Protein AF-A0A972XYQ8-F1 (afdb_monomer)

pLDDT: mean 92.04, std 10.45, range [53.09, 98.31]

Solvent-accessible surface area (backbone atoms only — not comparable to full-atom values): 3860 Å² total; per-residue (Å²): 128,63,76,71,71,28,48,56,24,46,57,49,21,53,50,33,49,53,55,37,51,57,47,48,53,52,41,55,58,58,66,73,45,87,86,41,78,65,53,52,52,52,44,52,52,48,50,54,50,38,52,57,33,50,53,53,21,49,53,24,42,52,51,20,53,53,47,57,68,66,66,115

Mean predicted aligned error: 4.5 Å

Nearest PDB structures (foldseek):
  1i49-assembly1_B  TM=7.407E-01  e=1.403E+00  Homo sapiens
  5j73-assembly1_A  TM=6.714E-01  e=2.050E+00  synthetic construct
  5ofa-assembly1_B  TM=7.431E-01  e=2.640E+00  Homo sapiens
  6wg3-assembly1_D  TM=9.194E-01  e=8.777E+00  Ho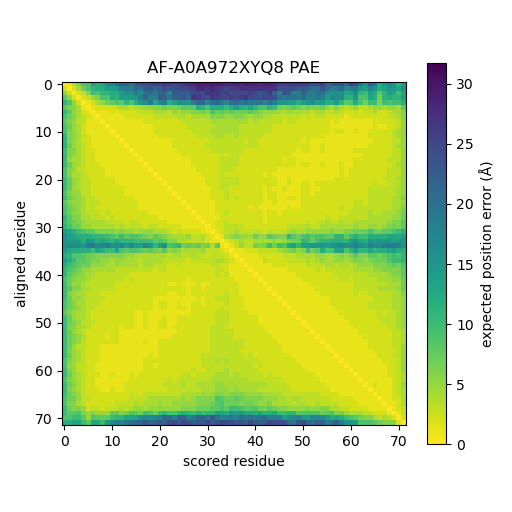mo sapiens
  5j73-assembly2_C  TM=5.670E-01  e=2.478E+00  synthetic construct

Secondary structure (DSSP, 8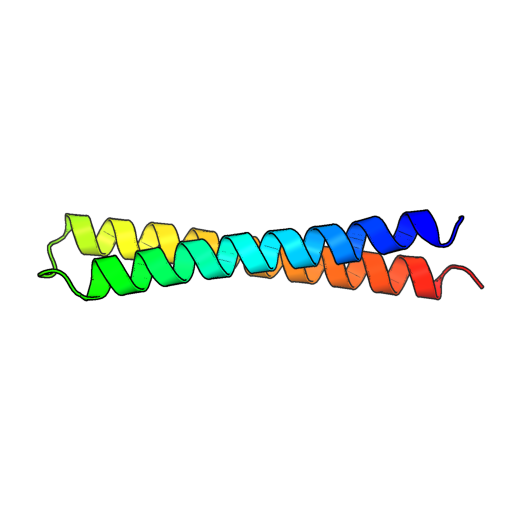-state):
--THHHHHHHHHHHHHHHHHHHHHHHHHHHHHS---HHHHHHHHHHHHHHHHHHHHHHHHHHHHHHHHHTT-

Foldseek 3Di:
DDLVVLVVLVVLLVVLVVVLVVLVVVLVVLVPDPDDPVSVVSSVVSVVVSVVSNVSSVVSVVSSVVVVVPPD

Radius of gyration: 16.54 Å; Cα contacts (8 Å, |Δi|>4): 50; chains: 1; bounding box: 38×13×46 Å

Structure (mmCIF, N/CA/C/O backbone):
data_AF-A0A972XYQ8-F1
#
_entry.id   AF-A0A972XYQ8-F1
#
loop_
_atom_site.group_PDB
_atom_site.id
_atom_site.type_symbol
_atom_site.label_atom_id
_atom_site.label_alt_id
_atom_site.label_comp_id
_atom_site.label_asym_id
_atom_site.label_entity_id
_atom_site.label_seq_id
_atom_site.pdbx_PDB_ins_code
_atom_site.Cartn_x
_atom_site.Cartn_y
_atom_site.Cartn_z
_atom_site.occupancy
_atom_site.B_iso_or_equiv
_atom_site.auth_seq_id
_atom_site.auth_comp_id
_atom_site.auth_asym_id
_atom_site.auth_atom_id
_atom_site.pdbx_PDB_model_num
ATOM 1 N N . MET A 1 1 ? 21.755 -1.868 -20.646 1.00 53.09 1 MET A N 1
ATOM 2 C CA . MET A 1 1 ? 20.713 -2.449 -19.774 1.00 53.09 1 MET A CA 1
ATOM 3 C C . MET A 1 1 ? 19.535 -2.779 -20.666 1.00 53.09 1 MET A C 1
ATOM 5 O O . MET A 1 1 ? 19.176 -1.925 -21.466 1.00 53.09 1 MET A O 1
ATOM 9 N N . ASP A 1 2 ? 19.007 -4.000 -20.608 1.00 57.88 2 ASP A N 1
ATOM 10 C CA . ASP A 1 2 ? 17.841 -4.378 -21.412 1.00 57.88 2 ASP A CA 1
ATOM 11 C C . ASP A 1 2 ? 16.581 -3.699 -20.864 1.00 57.88 2 ASP A C 1
ATOM 13 O O . ASP A 1 2 ? 16.406 -3.585 -19.653 1.00 57.88 2 ASP A O 1
ATOM 17 N N . ASN A 1 3 ? 15.656 -3.304 -21.741 1.00 59.31 3 ASN A N 1
ATOM 18 C CA . ASN A 1 3 ? 14.401 -2.631 -21.372 1.00 59.31 3 ASN A CA 1
ATOM 19 C C . ASN A 1 3 ? 13.557 -3.426 -20.340 1.00 59.31 3 ASN A C 1
ATOM 21 O O . ASN A 1 3 ? 12.828 -2.861 -19.526 1.00 59.31 3 ASN A O 1
ATOM 25 N N . LYS A 1 4 ? 13.740 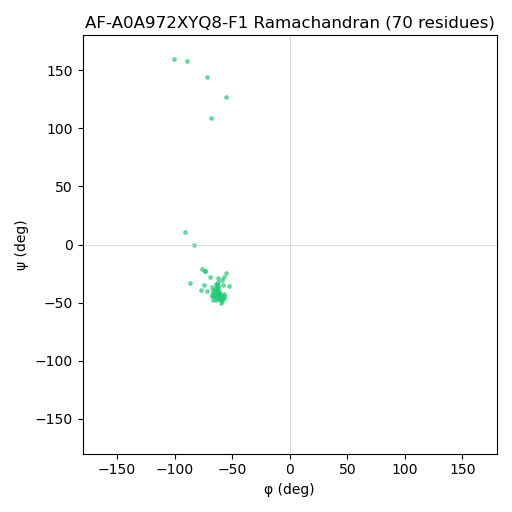-4.755 -20.292 1.00 62.84 4 LYS A N 1
ATOM 26 C CA . LYS A 1 4 ? 13.147 -5.648 -19.281 1.00 62.84 4 LYS A CA 1
ATOM 27 C C . LYS A 1 4 ? 13.600 -5.355 -17.847 1.00 62.84 4 LYS A C 1
ATOM 29 O O . LYS A 1 4 ? 12.831 -5.603 -16.922 1.00 62.84 4 LYS A O 1
ATOM 34 N N . ASP A 1 5 ? 14.804 -4.820 -17.652 1.00 77.38 5 ASP A N 1
ATOM 35 C CA . ASP A 1 5 ? 15.324 -4.524 -16.316 1.00 77.38 5 ASP A CA 1
ATOM 36 C C . ASP A 1 5 ? 14.665 -3.301 -15.684 1.00 77.38 5 ASP A C 1
ATOM 38 O O . ASP A 1 5 ? 14.670 -3.197 -14.459 1.00 77.38 5 ASP A O 1
ATOM 42 N N . CYS A 1 6 ? 14.087 -2.394 -16.477 1.00 86.06 6 CYS A N 1
ATOM 43 C CA . CYS A 1 6 ? 13.388 -1.231 -15.933 1.00 86.06 6 CYS A CA 1
ATOM 44 C C . CYS A 1 6 ? 11.925 -1.534 -15.597 1.00 86.06 6 CYS A C 1
ATOM 46 O O . CYS A 1 6 ? 11.420 -1.033 -14.593 1.00 86.06 6 CYS A O 1
ATOM 48 N N . ASN A 1 7 ? 11.268 -2.416 -16.359 1.00 90.06 7 ASN A N 1
ATOM 49 C CA . ASN A 1 7 ? 9.873 -2.802 -16.109 1.00 90.06 7 ASN A CA 1
ATOM 50 C C . ASN A 1 7 ? 9.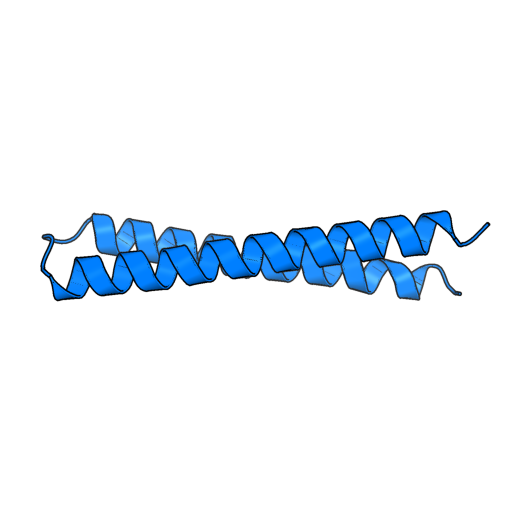653 -3.408 -14.720 1.00 90.06 7 ASN A C 1
ATOM 52 O O . ASN A 1 7 ? 8.622 -3.157 -14.108 1.00 90.06 7 ASN A O 1
ATOM 56 N N . LYS A 1 8 ? 10.657 -4.094 -14.158 1.00 93.75 8 LYS A N 1
ATOM 57 C CA . LYS A 1 8 ? 10.577 -4.647 -12.796 1.00 93.75 8 LYS A CA 1
ATOM 58 C C . LYS A 1 8 ? 10.273 -3.590 -11.723 1.00 93.75 8 LYS A C 1
ATOM 60 O O . LYS A 1 8 ? 9.744 -3.935 -10.672 1.00 93.75 8 LYS A O 1
ATOM 65 N N . TYR A 1 9 ? 10.653 -2.328 -11.946 1.00 95.06 9 TYR A N 1
ATOM 66 C CA . TYR A 1 9 ? 10.391 -1.240 -11.007 1.00 95.06 9 TYR A CA 1
ATOM 67 C C . TYR A 1 9 ? 8.937 -0.774 -11.083 1.00 95.06 9 TYR A C 1
ATOM 69 O O . TYR A 1 9 ? 8.320 -0.557 -10.044 1.00 95.06 9 TYR A O 1
ATOM 77 N N . PHE A 1 10 ? 8.370 -0.708 -12.288 1.00 95.19 10 PHE A N 1
ATOM 78 C CA . PHE A 1 10 ? 6.948 -0.426 -12.482 1.00 95.19 10 PHE A CA 1
ATOM 79 C C . PHE A 1 10 ? 6.079 -1.577 -11.956 1.00 95.19 10 PHE A C 1
ATOM 81 O O . PHE A 1 10 ? 5.178 -1.327 -11.166 1.00 95.19 10 PHE A O 1
ATOM 88 N N . ASP A 1 11 ? 6.443 -2.836 -12.232 1.00 96.25 11 ASP A N 1
ATOM 89 C CA . ASP A 1 11 ? 5.766 -4.009 -11.653 1.00 96.25 11 ASP A CA 1
ATOM 90 C C . ASP A 1 11 ? 5.800 -3.991 -10.114 1.00 96.25 11 ASP A C 1
ATOM 92 O O . ASP A 1 11 ? 4.873 -4.446 -9.442 1.00 96.25 11 ASP A O 1
ATOM 96 N N . LYS A 1 12 ? 6.894 -3.490 -9.527 1.00 96.38 12 LYS A N 1
ATOM 97 C CA . LYS A 1 12 ? 7.032 -3.342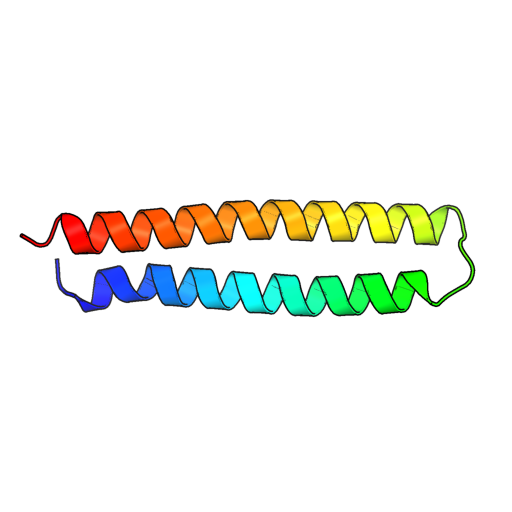 -8.075 1.00 96.38 12 LYS A CA 1
ATOM 98 C C . LYS A 1 12 ? 6.143 -2.217 -7.537 1.00 96.38 12 LYS A C 1
ATOM 100 O O . LYS A 1 12 ? 5.541 -2.398 -6.485 1.00 96.38 12 LYS A O 1
ATOM 105 N N . ALA A 1 13 ? 6.041 -1.098 -8.251 1.00 97.69 13 ALA A N 1
ATOM 106 C CA . ALA A 1 13 ? 5.133 -0.010 -7.904 1.00 97.69 13 ALA A CA 1
ATOM 107 C C . ALA A 1 13 ? 3.659 -0.450 -7.960 1.00 97.69 13 ALA A C 1
ATOM 109 O O . ALA A 1 13 ? 2.899 -0.120 -7.054 1.00 97.69 13 ALA A O 1
ATOM 110 N N . ASP A 1 14 ? 3.276 -1.248 -8.959 1.00 98.00 14 ASP A N 1
ATOM 111 C CA . ASP A 1 14 ? 1.920 -1.800 -9.067 1.00 98.00 14 ASP A CA 1
ATOM 112 C C . ASP A 1 14 ? 1.598 -2.752 -7.910 1.00 98.00 14 ASP A C 1
ATOM 114 O O . ASP A 1 14 ? 0.513 -2.695 -7.339 1.00 98.00 14 ASP A O 1
ATOM 118 N N . ARG A 1 15 ? 2.557 -3.590 -7.493 1.00 98.12 15 ARG A N 1
ATOM 119 C CA . ARG A 1 15 ? 2.387 -4.435 -6.297 1.00 98.12 15 ARG A CA 1
ATOM 120 C C . ARG A 1 15 ? 2.163 -3.606 -5.039 1.00 98.12 15 ARG A C 1
ATOM 122 O O . ARG A 1 15 ? 1.253 -3.912 -4.283 1.00 98.12 15 ARG A O 1
ATOM 129 N N . PHE A 1 16 ? 2.952 -2.550 -4.843 1.00 98.19 16 PHE A N 1
ATOM 130 C CA . PHE A 1 16 ? 2.754 -1.656 -3.706 1.00 98.19 16 PHE A CA 1
ATOM 131 C C . PHE A 1 16 ? 1.407 -0.936 -3.759 1.00 98.19 16 PHE A C 1
ATOM 133 O O . PHE A 1 16 ? 0.809 -0.736 -2.710 1.00 98.19 16 PHE A O 1
ATOM 140 N N . GLN A 1 17 ? 0.903 -0.583 -4.946 1.00 98.25 17 GLN A N 1
ATOM 141 C CA . GLN A 1 17 ? -0.448 -0.033 -5.067 1.00 98.25 17 GLN A CA 1
ATOM 142 C C . GLN A 1 17 ? -1.511 -1.040 -4.620 1.00 98.25 17 GLN A C 1
ATOM 144 O O . GLN A 1 17 ? -2.371 -0.671 -3.831 1.00 98.25 17 GLN A O 1
ATOM 149 N N . ASN A 1 18 ? -1.422 -2.296 -5.061 1.00 98.25 18 ASN A N 1
ATOM 150 C CA . ASN A 1 18 ? -2.372 -3.327 -4.634 1.00 98.25 18 ASN A CA 1
ATOM 151 C C . ASN A 1 18 ? -2.328 -3.535 -3.111 1.00 98.25 18 ASN A C 1
ATOM 153 O O . ASN A 1 18 ? -3.372 -3.599 -2.474 1.00 98.25 18 ASN A O 1
ATOM 157 N N . ASP A 1 19 ? -1.130 -3.567 -2.516 1.00 98.19 19 ASP A N 1
ATOM 158 C CA . ASP A 1 19 ? -0.983 -3.685 -1.060 1.00 98.19 19 ASP A CA 1
ATOM 159 C C . ASP A 1 19 ? -1.617 -2.480 -0.324 1.00 98.19 19 ASP A C 1
ATOM 161 O O . ASP A 1 19 ? -2.219 -2.645 0.737 1.00 98.19 19 ASP A O 1
ATOM 165 N N . ILE A 1 20 ? -1.504 -1.262 -0.874 1.00 98.31 20 ILE A N 1
ATOM 166 C CA . ILE A 1 20 ? -2.151 -0.052 -0.329 1.00 98.31 20 ILE A CA 1
ATOM 167 C C . ILE A 1 20 ? -3.675 -0.152 -0.427 1.00 98.31 20 ILE A C 1
ATOM 169 O O . ILE A 1 20 ? -4.364 0.211 0.528 1.00 98.31 20 ILE A O 1
ATOM 173 N N . ASP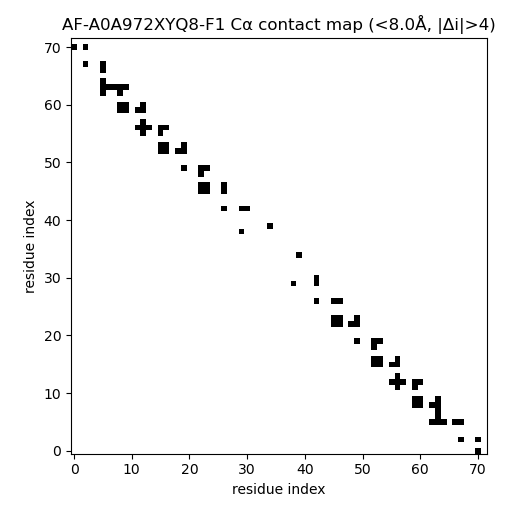 A 1 21 ? -4.200 -0.624 -1.557 1.00 98.25 21 ASP A N 1
ATOM 174 C CA . ASP A 1 21 ? -5.642 -0.767 -1.773 1.00 98.25 21 ASP A CA 1
ATOM 175 C C . ASP A 1 21 ? -6.239 -1.772 -0.771 1.00 98.25 21 ASP A C 1
ATOM 177 O O . ASP A 1 21 ? -7.210 -1.445 -0.084 1.00 98.25 21 ASP A O 1
ATOM 181 N N . ASP A 1 22 ? -5.584 -2.922 -0.576 1.00 97.88 22 ASP A N 1
ATOM 182 C CA . ASP A 1 22 ? -5.979 -3.942 0.406 1.00 97.88 22 ASP A CA 1
ATOM 183 C C . ASP A 1 22 ? -5.972 -3.398 1.850 1.00 97.88 22 ASP A C 1
ATOM 185 O O . ASP A 1 22 ? -6.873 -3.663 2.654 1.00 97.88 22 ASP A O 1
ATOM 189 N N . LEU A 1 23 ? -4.942 -2.627 2.221 1.00 97.62 23 LEU A N 1
ATOM 190 C CA . LEU A 1 23 ? -4.871 -2.007 3.547 1.00 97.62 23 LEU A CA 1
ATOM 191 C C . LEU A 1 23 ? -5.938 -0.926 3.731 1.00 97.62 23 LEU A C 1
ATOM 193 O O . LEU A 1 23 ? -6.495 -0.802 4.825 1.00 97.62 23 LEU A O 1
ATOM 197 N N . THR A 1 24 ? -6.233 -0.166 2.678 1.00 97.31 24 THR A N 1
ATOM 198 C CA . THR A 1 24 ? -7.257 0.882 2.689 1.00 97.31 24 THR A CA 1
ATOM 199 C C . THR A 1 24 ? -8.640 0.281 2.905 1.00 97.31 24 THR A C 1
ATOM 201 O O . THR A 1 24 ? -9.355 0.747 3.791 1.00 97.31 24 THR A O 1
ATOM 204 N N . GLU A 1 25 ? -8.973 -0.812 2.213 1.00 97.69 25 GLU A N 1
ATOM 205 C CA . GLU A 1 25 ? -10.217 -1.561 2.442 1.00 97.69 25 GLU A CA 1
ATOM 206 C C . GLU A 1 25 ? -10.319 -2.023 3.907 1.00 97.69 25 GLU A C 1
ATOM 208 O O . GLU A 1 25 ? -11.325 -1.799 4.584 1.00 97.69 25 GLU A O 1
ATOM 213 N N . ARG A 1 26 ? -9.224 -2.549 4.473 1.00 96.69 26 ARG A N 1
ATOM 214 C CA . ARG A 1 26 ? -9.176 -2.935 5.895 1.00 96.69 26 ARG A CA 1
ATOM 215 C C . ARG A 1 26 ? -9.373 -1.765 6.857 1.00 96.69 26 ARG A C 1
ATOM 217 O O . ARG A 1 26 ? -9.950 -1.946 7.932 1.00 96.69 26 ARG A O 1
ATOM 224 N N . ILE A 1 27 ? -8.860 -0.581 6.526 1.00 96.44 27 ILE A N 1
ATOM 225 C CA . ILE A 1 27 ? -9.070 0.631 7.325 1.00 96.44 27 ILE A CA 1
ATOM 226 C C . ILE A 1 27 ? -10.542 1.042 7.266 1.00 96.44 27 ILE A C 1
ATOM 228 O O . ILE A 1 27 ? -11.114 1.361 8.309 1.00 96.44 27 ILE A O 1
ATOM 232 N N . GLU A 1 28 ? -11.161 1.017 6.087 1.00 96.06 28 GLU A N 1
ATOM 233 C CA . GLU A 1 28 ? -12.580 1.337 5.903 1.00 96.06 28 GLU A CA 1
ATOM 234 C C . GLU A 1 28 ? -13.478 0.396 6.714 1.00 96.06 28 GLU A C 1
ATOM 236 O O . GLU A 1 28 ? -14.344 0.863 7.466 1.00 96.06 28 GLU A O 1
ATOM 241 N N . ASP A 1 29 ? -13.190 -0.906 6.681 1.00 95.44 29 ASP A N 1
ATOM 242 C CA . ASP A 1 29 ? -13.866 -1.911 7.503 1.00 95.44 29 ASP A CA 1
ATOM 243 C C . ASP A 1 29 ? -13.749 -1.595 9.000 1.00 95.44 29 ASP A C 1
ATOM 245 O O . ASP A 1 29 ? -14.744 -1.603 9.733 1.00 95.44 29 ASP A O 1
ATOM 249 N N . LEU A 1 30 ? -12.548 -1.251 9.476 1.00 94.12 30 LEU A N 1
ATOM 250 C CA . LEU A 1 30 ? -12.322 -0.886 10.878 1.00 94.12 30 LEU A CA 1
ATOM 251 C C . LEU A 1 30 ? -12.963 0.452 11.262 1.00 94.12 30 LEU A C 1
ATOM 253 O O . LEU A 1 30 ? -13.316 0.654 12.426 1.00 94.12 30 LEU A O 1
ATOM 257 N N . MET A 1 31 ? -13.136 1.374 10.317 1.00 92.25 31 MET A N 1
ATOM 258 C CA . MET A 1 31 ? -13.866 2.619 10.553 1.00 92.25 31 MET A CA 1
ATOM 259 C C . MET A 1 31 ? -15.381 2.404 10.647 1.00 92.25 31 MET A C 1
ATOM 261 O O . MET A 1 31 ? -16.058 3.231 11.264 1.00 92.25 31 MET A O 1
ATOM 265 N N . SER A 1 32 ? -15.905 1.312 10.078 1.00 92.12 32 SER A N 1
ATOM 266 C CA . SER A 1 32 ? -17.329 0.956 10.138 1.00 92.12 32 SER A CA 1
ATOM 267 C C . SER A 1 32 ? -17.768 0.381 11.495 1.00 92.12 32 SER A C 1
ATOM 269 O O . SER A 1 32 ? -18.952 0.439 11.841 1.00 92.12 32 SER A O 1
ATOM 271 N N . VAL A 1 33 ? -16.830 -0.138 12.298 1.00 89.38 33 VAL A N 1
ATOM 272 C CA . VAL A 1 33 ? -17.113 -0.696 13.630 1.00 89.38 33 VAL A CA 1
ATOM 273 C C . VAL A 1 33 ? -17.030 0.368 14.741 1.00 89.38 33 VAL A C 1
ATOM 275 O O . VAL A 1 33 ? -16.364 1.395 14.584 1.00 89.38 33 VAL A O 1
ATOM 278 N N . PRO A 1 34 ? -17.680 0.158 15.907 1.00 87.44 34 PRO A N 1
ATOM 279 C CA . PRO A 1 34 ? -17.595 1.090 17.029 1.00 87.44 34 PRO A CA 1
ATOM 280 C C . PRO A 1 34 ? -16.148 1.358 17.456 1.00 87.44 34 PRO A C 1
ATOM 282 O O . PRO A 1 34 ? -15.383 0.437 17.750 1.00 87.44 34 PRO A O 1
ATOM 285 N N . LYS A 1 35 ? -15.780 2.640 17.528 1.00 86.19 35 LYS A N 1
ATOM 286 C CA . LYS A 1 35 ? -14.410 3.062 17.832 1.00 86.19 35 LYS A CA 1
ATOM 287 C C . LYS A 1 35 ? -14.048 2.735 19.277 1.00 86.19 35 LYS A C 1
ATOM 289 O O . LYS A 1 35 ? -14.513 3.388 20.210 1.00 86.19 35 LYS A O 1
ATOM 294 N N . SER A 1 36 ? -13.175 1.748 19.446 1.00 93.00 36 SER A N 1
ATOM 295 C CA . SER A 1 36 ? -12.473 1.484 20.701 1.00 93.00 36 SER A CA 1
ATOM 296 C C . SER A 1 36 ? -11.040 2.035 20.635 1.00 93.00 36 SER A C 1
ATOM 298 O O . SER A 1 36 ? -10.508 2.217 19.536 1.00 93.00 36 SER A O 1
ATOM 300 N N . PRO A 1 37 ? -10.365 2.275 21.776 1.00 91.44 37 PRO A N 1
ATOM 301 C CA . PRO A 1 37 ? -8.945 2.634 21.780 1.00 91.44 37 PRO A CA 1
ATOM 302 C C . PRO A 1 37 ? -8.073 1.637 21.002 1.00 91.44 37 PRO A C 1
ATOM 304 O O . PRO A 1 37 ? -7.145 2.045 20.310 1.00 91.44 37 PRO A O 1
ATOM 307 N N . THR A 1 38 ? -8.413 0.346 21.058 1.00 92.25 38 THR A N 1
ATOM 308 C CA . THR A 1 38 ? -7.738 -0.714 20.299 1.00 92.25 38 THR A CA 1
ATOM 309 C C . THR A 1 38 ? -7.967 -0.563 18.798 1.00 92.25 38 THR A C 1
ATOM 311 O O . THR A 1 38 ? -7.005 -0.579 18.037 1.00 92.25 38 THR A O 1
ATOM 314 N N . THR A 1 39 ? -9.212 -0.345 18.371 1.00 92.88 39 THR A N 1
ATOM 315 C CA . THR A 1 39 ? -9.560 -0.129 16.957 1.00 92.88 39 THR A CA 1
ATOM 316 C C . THR A 1 39 ? -8.863 1.115 16.402 1.00 92.88 39 THR A C 1
ATOM 318 O O . THR A 1 39 ? -8.311 1.079 15.311 1.00 92.88 39 THR A O 1
ATOM 321 N N . ASN A 1 40 ? -8.811 2.205 17.174 1.00 94.06 40 ASN A N 1
ATOM 322 C CA . ASN A 1 40 ? -8.116 3.428 16.768 1.00 94.06 40 ASN A CA 1
ATOM 323 C C . ASN A 1 40 ? -6.601 3.216 16.621 1.00 94.06 40 ASN A C 1
ATOM 325 O O . ASN A 1 40 ? -5.998 3.758 15.699 1.00 94.06 40 ASN A O 1
ATOM 329 N N . ALA A 1 41 ? -5.986 2.427 17.509 1.00 95.44 41 ALA A N 1
ATOM 330 C CA . ALA A 1 41 ? -4.575 2.071 17.390 1.00 95.44 41 ALA A CA 1
ATOM 331 C C . ALA A 1 41 ? -4.307 1.213 16.142 1.00 95.44 41 ALA A C 1
ATOM 333 O O . ALA A 1 41 ? -3.332 1.463 15.443 1.00 95.44 41 ALA A O 1
ATOM 334 N N . GLN A 1 42 ? -5.193 0.261 15.829 1.00 96.00 42 GLN A N 1
ATOM 335 C CA . GLN A 1 42 ? -5.100 -0.556 14.613 1.00 96.00 42 GLN A CA 1
ATOM 336 C C . GLN A 1 42 ? -5.251 0.280 13.341 1.00 96.00 42 GLN A C 1
ATOM 338 O O . GLN A 1 42 ? -4.466 0.119 12.418 1.00 96.00 42 GLN A O 1
ATOM 343 N N . ILE A 1 43 ? -6.224 1.195 13.300 1.00 96.31 43 ILE A N 1
ATOM 344 C CA . ILE A 1 43 ? -6.406 2.106 12.161 1.00 96.31 43 ILE A CA 1
ATOM 345 C C . ILE A 1 43 ? -5.145 2.943 11.947 1.00 96.31 43 ILE A C 1
ATOM 347 O O . ILE A 1 43 ? -4.669 3.041 10.822 1.00 96.31 43 ILE A O 1
ATOM 351 N N . LYS A 1 44 ? -4.576 3.504 13.022 1.00 96.62 44 LYS A N 1
ATOM 352 C CA . LYS A 1 44 ? -3.350 4.301 12.934 1.00 96.62 44 LYS A CA 1
ATOM 353 C C . LYS A 1 44 ? -2.167 3.484 12.403 1.00 96.62 44 LYS A C 1
ATOM 355 O O . LYS A 1 44 ? -1.430 3.976 11.561 1.00 96.62 44 LYS A O 1
ATOM 360 N N . ASP A 1 45 ? -1.998 2.257 12.890 1.00 97.69 45 ASP A N 1
ATOM 361 C CA . ASP A 1 45 ? -0.929 1.357 12.443 1.00 97.69 45 ASP A CA 1
ATOM 362 C C . ASP A 1 45 ? -1.066 1.000 10.954 1.00 97.69 45 ASP A C 1
ATOM 364 O O . ASP A 1 45 ? -0.092 1.045 10.209 1.00 97.69 45 ASP A O 1
ATOM 368 N N . LEU A 1 46 ? -2.287 0.722 10.489 1.00 97.69 46 LEU A N 1
ATOM 369 C CA . LEU A 1 46 ? -2.546 0.452 9.073 1.00 97.69 46 LEU A CA 1
ATOM 370 C C . LEU A 1 46 ? -2.323 1.693 8.200 1.00 97.69 46 LEU A C 1
ATOM 372 O O . LEU A 1 46 ? -1.766 1.571 7.115 1.00 97.69 46 LEU A O 1
ATOM 376 N N . GLN A 1 47 ? -2.709 2.881 8.673 1.00 97.75 47 GLN A N 1
ATOM 377 C CA . GLN A 1 47 ? -2.439 4.142 7.973 1.00 97.75 47 GLN A CA 1
ATOM 378 C C . GLN A 1 47 ? -0.934 4.380 7.818 1.00 97.75 47 GLN A C 1
ATOM 380 O O . GLN A 1 47 ? -0.477 4.696 6.726 1.00 97.75 47 GLN A O 1
ATOM 385 N N . GLU A 1 48 ? -0.154 4.146 8.877 1.00 98.19 48 GLU A N 1
ATOM 386 C CA . GLU A 1 48 ? 1.306 4.264 8.824 1.00 98.19 48 GLU A CA 1
ATOM 387 C C . GLU A 1 48 ? 1.926 3.256 7.839 1.00 98.19 48 GLU A C 1
ATOM 389 O O . GLU A 1 48 ? 2.871 3.584 7.123 1.00 98.19 48 GLU A O 1
ATOM 394 N N . GLN A 1 49 ? 1.372 2.044 7.742 1.00 98.19 49 GLN A N 1
ATOM 395 C CA . GLN A 1 49 ? 1.787 1.066 6.731 1.00 98.19 49 GLN A CA 1
ATOM 396 C C . GLN A 1 49 ? 1.442 1.514 5.301 1.00 98.19 49 GLN A C 1
ATOM 398 O O . GLN A 1 49 ? 2.282 1.354 4.412 1.00 98.19 49 GLN A O 1
ATOM 403 N N . CYS A 1 50 ? 0.259 2.098 5.072 1.00 98.06 50 CYS A N 1
ATOM 404 C CA . CYS A 1 50 ? -0.109 2.677 3.776 1.00 98.06 50 CYS A CA 1
ATOM 405 C C . CYS A 1 50 ? 0.866 3.784 3.362 1.00 98.06 50 CYS A C 1
ATOM 407 O O . CYS A 1 50 ? 1.358 3.760 2.235 1.00 98.06 50 CYS A O 1
ATOM 409 N N . ASP A 1 51 ? 1.190 4.704 4.274 1.00 98.00 51 ASP A N 1
ATOM 410 C CA . ASP A 1 51 ? 2.126 5.803 4.011 1.00 98.00 51 ASP A CA 1
ATOM 411 C C . ASP A 1 51 ? 3.516 5.261 3.630 1.00 98.00 51 ASP A C 1
ATOM 413 O O . ASP A 1 51 ? 4.087 5.638 2.608 1.00 98.00 51 ASP A O 1
ATOM 417 N N . GLN A 1 52 ? 4.028 4.273 4.374 1.00 98.31 52 GLN A N 1
ATOM 418 C CA . GLN A 1 52 ? 5.312 3.635 4.058 1.00 98.31 52 GLN A CA 1
ATOM 419 C C . GLN A 1 52 ? 5.315 2.910 2.704 1.00 98.31 52 GLN A C 1
ATOM 421 O O . GLN A 1 52 ? 6.356 2.816 2.046 1.00 98.31 52 GLN A O 1
ATOM 426 N N . LEU A 1 53 ? 4.191 2.318 2.298 1.00 97.94 53 LEU A N 1
ATOM 427 C CA . LEU A 1 53 ? 4.070 1.683 0.986 1.00 97.94 53 LEU A CA 1
ATOM 428 C C . LEU A 1 53 ? 3.954 2.721 -0.129 1.00 97.94 53 LEU A C 1
ATOM 430 O O . LEU A 1 53 ? 4.513 2.496 -1.203 1.00 97.94 53 LEU A O 1
ATOM 434 N N . ALA A 1 54 ? 3.293 3.852 0.123 1.00 98.19 54 ALA A N 1
ATOM 435 C CA . ALA A 1 54 ? 3.209 4.960 -0.820 1.00 98.19 54 ALA A CA 1
ATOM 436 C C . ALA A 1 54 ? 4.604 5.530 -1.121 1.00 98.19 54 ALA A C 1
ATOM 438 O O . ALA A 1 54 ? 4.959 5.661 -2.294 1.00 98.19 54 ALA A O 1
ATOM 439 N N . ASP A 1 55 ? 5.432 5.725 -0.091 1.00 98.31 55 ASP A N 1
ATOM 440 C CA . ASP A 1 55 ? 6.830 6.143 -0.251 1.00 98.31 55 ASP A CA 1
ATOM 441 C C . ASP A 1 55 ? 7.620 5.130 -1.099 1.00 98.31 55 ASP A C 1
ATOM 443 O O . ASP A 1 55 ? 8.268 5.480 -2.087 1.00 98.31 55 ASP A O 1
ATOM 447 N N . LYS A 1 56 ? 7.510 3.830 -0.790 1.00 97.94 56 LYS A N 1
ATOM 448 C CA . LYS A 1 56 ? 8.195 2.766 -1.553 1.00 97.94 56 LYS A CA 1
ATOM 449 C C . LYS A 1 56 ? 7.707 2.660 -2.997 1.00 97.94 56 LYS A C 1
ATOM 451 O O . LYS A 1 56 ? 8.485 2.299 -3.886 1.00 97.94 56 LYS A O 1
ATOM 456 N N . LYS A 1 57 ? 6.423 2.928 -3.239 1.00 98.00 57 LYS A N 1
ATOM 457 C CA . LYS A 1 57 ? 5.840 3.002 -4.579 1.00 98.00 57 LYS A CA 1
ATOM 458 C C . LYS A 1 57 ? 6.452 4.158 -5.354 1.00 98.00 57 LYS A C 1
ATOM 460 O O . LYS A 1 57 ? 6.879 3.949 -6.488 1.00 98.00 57 LYS A O 1
ATOM 465 N N . GLU A 1 58 ? 6.530 5.341 -4.755 1.00 97.75 58 GLU A N 1
ATOM 466 C CA . GLU A 1 58 ? 7.156 6.504 -5.378 1.00 97.75 58 GLU A CA 1
ATOM 467 C C . GLU A 1 58 ? 8.633 6.238 -5.698 1.00 97.75 58 GLU A C 1
ATOM 469 O O . GLU A 1 58 ? 9.059 6.439 -6.836 1.00 97.75 58 GLU A O 1
ATOM 474 N N . GLU A 1 59 ? 9.392 5.672 -4.757 1.00 97.56 59 GLU A N 1
ATOM 475 C CA . GLU A 1 59 ? 10.785 5.270 -4.982 1.00 97.56 59 GLU A CA 1
ATOM 476 C C . GLU A 1 59 ? 10.929 4.283 -6.151 1.00 97.56 59 GLU A C 1
ATOM 478 O O . GLU A 1 59 ? 11.839 4.411 -6.977 1.00 97.56 59 GLU A O 1
ATOM 483 N N . ALA A 1 60 ? 10.031 3.297 -6.248 1.00 96.69 60 ALA A N 1
ATOM 484 C CA . ALA A 1 60 ? 10.029 2.334 -7.342 1.00 96.69 60 ALA A CA 1
ATOM 485 C C . ALA A 1 60 ? 9.731 3.015 -8.686 1.00 96.69 60 ALA A C 1
ATOM 487 O O . ALA A 1 60 ? 10.444 2.774 -9.660 1.00 96.69 60 ALA A O 1
ATOM 488 N N . LEU A 1 61 ? 8.746 3.914 -8.743 1.00 96.25 61 LEU A N 1
ATOM 489 C CA . LEU A 1 61 ? 8.443 4.685 -9.951 1.00 96.25 61 LEU A CA 1
ATOM 490 C C . LEU A 1 61 ? 9.631 5.553 -10.381 1.00 96.25 61 LEU A C 1
ATOM 492 O O . LEU A 1 61 ? 10.023 5.513 -11.548 1.00 96.25 61 LEU A O 1
ATOM 496 N N . LEU A 1 62 ? 10.248 6.282 -9.447 1.00 96.12 62 LEU A N 1
ATOM 497 C CA . LEU A 1 62 ? 11.430 7.106 -9.712 1.00 96.12 62 LEU A CA 1
ATOM 498 C C . LEU A 1 62 ? 12.592 6.262 -10.244 1.00 96.12 62 LEU A C 1
ATOM 500 O O . LEU A 1 62 ? 13.205 6.624 -11.249 1.00 96.12 62 LEU A O 1
ATOM 504 N N . ALA A 1 63 ? 12.858 5.104 -9.634 1.00 94.19 63 ALA A N 1
ATOM 505 C CA . ALA A 1 63 ? 13.875 4.174 -10.116 1.00 94.19 63 ALA A CA 1
ATOM 506 C C . ALA A 1 63 ? 13.558 3.653 -11.528 1.00 94.19 63 ALA A C 1
ATOM 508 O O . ALA A 1 63 ? 14.459 3.583 -12.366 1.00 94.19 63 ALA A O 1
ATOM 509 N N . GLY A 1 64 ? 12.291 3.342 -11.818 1.00 94.44 64 GLY A N 1
ATOM 510 C CA . GLY A 1 64 ? 11.825 2.951 -13.149 1.00 94.44 64 GLY A CA 1
ATOM 511 C C . GLY A 1 64 ? 12.076 4.041 -14.190 1.00 94.44 64 GLY A C 1
ATOM 512 O O . GLY A 1 64 ? 12.703 3.777 -15.218 1.00 94.44 64 GLY A O 1
ATOM 513 N N . TYR A 1 65 ? 11.677 5.282 -13.901 1.00 93.44 65 TYR A N 1
ATOM 514 C CA . TYR A 1 65 ? 11.894 6.420 -14.797 1.00 93.44 65 TYR A CA 1
ATOM 515 C C . TYR A 1 65 ? 13.379 6.724 -15.017 1.00 93.44 65 TYR A C 1
ATOM 517 O O . TYR A 1 65 ? 13.797 6.903 -16.160 1.00 93.44 65 TYR A O 1
ATOM 525 N N . HIS A 1 66 ? 14.195 6.723 -13.959 1.00 93.12 66 HIS A N 1
ATOM 526 C CA . HIS A 1 66 ? 15.645 6.908 -14.070 1.00 93.12 66 HIS A CA 1
ATOM 527 C C . HIS A 1 66 ? 16.299 5.791 -14.888 1.00 93.12 66 HIS A C 1
ATOM 529 O O . HIS A 1 66 ? 17.204 6.048 -15.682 1.00 93.12 66 HIS A O 1
ATOM 535 N N . CYS A 1 67 ? 15.851 4.550 -14.701 1.00 91.31 67 CYS A N 1
ATOM 536 C CA . CYS A 1 67 ? 16.348 3.401 -15.442 1.00 91.31 67 CYS A CA 1
ATOM 537 C C . CYS A 1 67 ? 16.067 3.556 -16.942 1.00 91.31 67 CYS A C 1
ATOM 539 O O . CYS A 1 67 ? 16.986 3.391 -17.738 1.00 91.31 67 CYS A O 1
ATOM 541 N N . VAL A 1 68 ? 14.843 3.942 -17.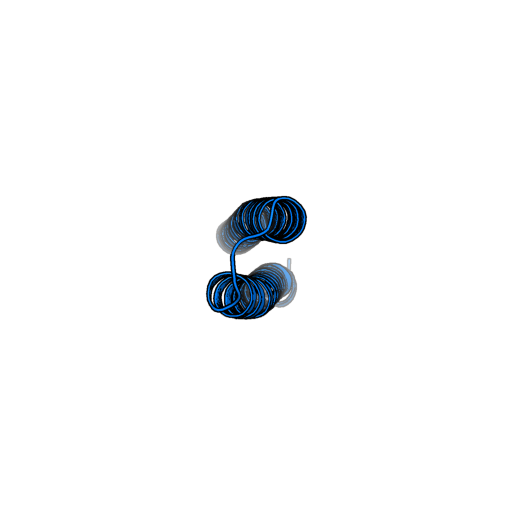326 1.00 89.88 68 VAL A N 1
ATOM 542 C CA . VAL A 1 68 ? 14.472 4.187 -18.732 1.00 89.88 68 VAL A CA 1
ATOM 543 C C . VAL A 1 68 ? 15.230 5.385 -19.311 1.00 89.88 68 VAL A C 1
ATOM 545 O O . VAL A 1 68 ? 15.758 5.297 -20.416 1.00 89.88 68 VAL A O 1
ATOM 548 N N . ALA A 1 69 ? 15.342 6.487 -18.565 1.00 88.06 69 ALA A N 1
ATOM 549 C CA . ALA A 1 69 ? 16.022 7.699 -19.025 1.00 88.06 69 ALA A CA 1
ATOM 550 C C . ALA A 1 69 ? 17.519 7.482 -19.316 1.00 88.06 69 ALA A C 1
ATOM 552 O O . ALA A 1 69 ? 18.061 8.098 -20.229 1.00 88.06 69 ALA A O 1
ATOM 553 N N . ASN A 1 70 ? 18.174 6.583 -18.575 1.00 82.81 70 ASN A N 1
ATOM 554 C CA . ASN A 1 70 ? 19.597 6.261 -18.724 1.00 82.81 70 ASN A CA 1
ATOM 555 C C . ASN A 1 70 ? 19.878 5.105 -19.709 1.00 82.81 70 ASN A C 1
ATOM 557 O O . ASN A 1 70 ? 20.996 4.591 -19.741 1.00 82.81 70 ASN A O 1
ATOM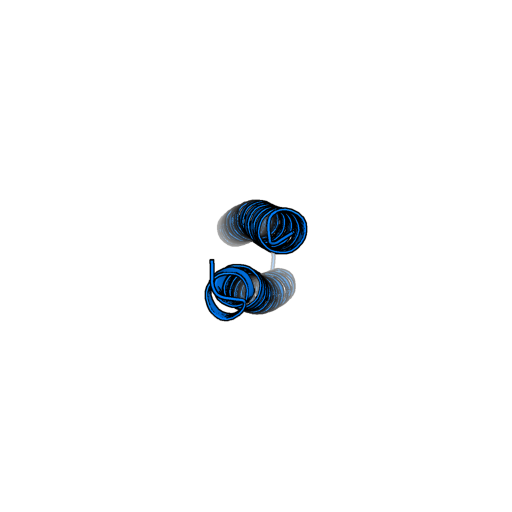 561 N N . GLN A 1 71 ? 18.887 4.657 -20.493 1.00 72.50 71 GLN A N 1
ATOM 562 C CA . GLN A 1 71 ? 19.094 3.676 -21.573 1.00 72.50 71 GLN A CA 1
ATOM 563 C C . GLN A 1 71 ? 19.579 4.292 -22.896 1.00 72.50 71 GLN A C 1
ATOM 565 O O . GLN A 1 71 ? 19.793 3.548 -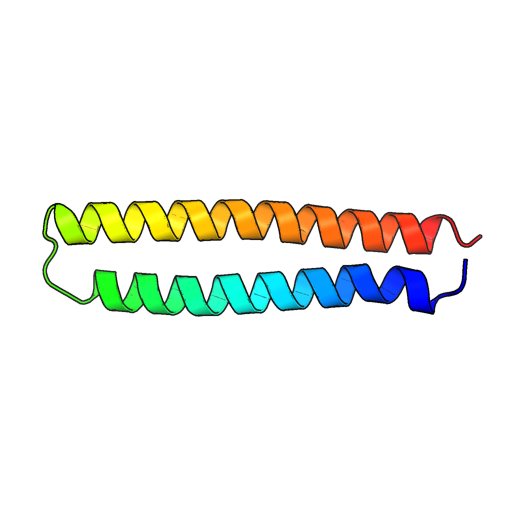23.855 1.00 72.50 71 GLN A O 1
ATOM 570 N N . HIS A 1 72 ? 19.748 5.615 -22.948 1.00 57.69 72 HIS A N 1
ATOM 571 C CA . HIS A 1 72 ? 20.236 6.351 -24.114 1.00 57.69 72 HIS A CA 1
ATOM 572 C C . HIS A 1 72 ? 21.754 6.540 -24.114 1.00 57.69 72 HIS A C 1
ATOM 574 O O . HIS A 1 72 ? 22.316 6.863 -23.044 1.00 57.69 72 HIS A O 1
#

Sequence (72 aa):
MDNKDCNKYFDKADRFQNDIDDLTERIEDLMSVPKSPTTNAQIKDLQEQCDQLADKKEEALLAGYHCVANQH